Protein AF-A0ABD0Z2U2-F1 (afdb_monomer_lite)

Structure (mmCIF, N/CA/C/O backbone):
data_AF-A0ABD0Z2U2-F1
#
_entry.id   AF-A0ABD0Z2U2-F1
#
loop_
_atom_site.group_PDB
_atom_site.id
_atom_site.type_symbol
_atom_site.label_atom_id
_atom_site.label_alt_id
_atom_site.label_comp_id
_atom_site.label_asym_id
_atom_site.label_entity_id
_atom_site.label_seq_id
_atom_site.pdbx_PDB_ins_code
_atom_site.Cartn_x
_atom_site.Cartn_y
_atom_site.Cartn_z
_atom_site.occupancy
_atom_site.B_iso_or_equiv
_atom_site.auth_seq_id
_atom_site.auth_comp_id
_atom_site.auth_asym_id
_atom_site.auth_atom_id
_atom_site.pdbx_PDB_model_num
ATOM 1 N N . VAL A 1 1 ? 6.231 9.101 -7.935 1.00 89.31 1 VAL A N 1
ATOM 2 C CA . VAL A 1 1 ? 6.299 9.395 -6.476 1.00 89.31 1 VAL A CA 1
ATOM 3 C C . VAL A 1 1 ? 5.124 8.705 -5.811 1.00 89.31 1 VAL A C 1
ATOM 5 O O . VAL A 1 1 ? 4.050 8.721 -6.397 1.00 89.31 1 VAL A O 1
ATOM 8 N N . HIS A 1 2 ? 5.314 8.083 -4.650 1.00 91.44 2 HIS A N 1
ATOM 9 C CA . HIS A 1 2 ? 4.252 7.358 -3.946 1.00 91.44 2 HIS A CA 1
ATOM 10 C C . HIS A 1 2 ? 4.360 7.532 -2.426 1.00 91.44 2 HIS A C 1
ATOM 12 O O . HIS A 1 2 ? 5.270 8.203 -1.935 1.00 91.44 2 HIS A O 1
ATOM 18 N N . ASN A 1 3 ? 3.415 6.946 -1.687 1.00 92.00 3 ASN A N 1
ATOM 19 C CA . ASN A 1 3 ? 3.442 6.912 -0.229 1.00 92.00 3 ASN A CA 1
ATOM 20 C C . ASN A 1 3 ? 4.698 6.161 0.261 1.00 92.00 3 ASN A C 1
ATOM 22 O O . ASN A 1 3 ? 4.915 5.029 -0.171 1.00 92.00 3 ASN A O 1
ATOM 26 N N . PRO A 1 4 ? 5.505 6.726 1.178 1.00 92.62 4 PRO A N 1
ATOM 27 C CA . PRO A 1 4 ? 6.735 6.089 1.662 1.00 92.62 4 PRO A CA 1
ATOM 28 C C . PRO A 1 4 ? 6.513 4.773 2.426 1.00 92.62 4 PRO A C 1
ATOM 30 O O . PRO A 1 4 ? 7.463 4.027 2.637 1.00 92.62 4 PRO A O 1
ATOM 33 N N . SER A 1 5 ? 5.282 4.485 2.860 1.00 92.56 5 SER A N 1
ATOM 34 C CA . SER A 1 5 ? 4.929 3.223 3.531 1.00 92.56 5 SE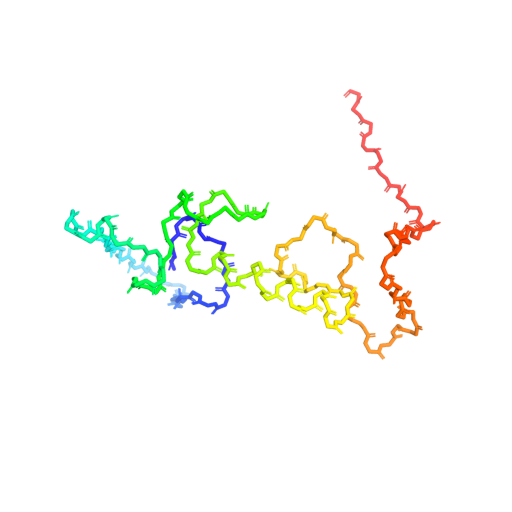R A CA 1
ATOM 35 C C . SER A 1 5 ? 4.592 2.087 2.559 1.00 92.56 5 SER A C 1
ATOM 37 O O . SER A 1 5 ? 4.330 0.967 2.998 1.00 92.56 5 SER A O 1
ATOM 39 N N . GLU A 1 6 ? 4.553 2.373 1.259 1.00 92.44 6 GLU A N 1
ATOM 40 C CA . GLU A 1 6 ? 4.197 1.431 0.198 1.00 92.44 6 GLU A CA 1
ATOM 41 C C . GLU A 1 6 ? 5.432 1.104 -0.635 1.00 92.44 6 GLU A C 1
ATOM 43 O O . GLU A 1 6 ? 6.308 1.947 -0.833 1.00 92.44 6 GLU A O 1
ATOM 48 N N . VAL A 1 7 ? 5.508 -0.126 -1.138 1.00 87.12 7 VAL A N 1
ATOM 49 C CA . VAL A 1 7 ? 6.568 -0.509 -2.075 1.00 87.12 7 VAL A CA 1
ATOM 50 C C . VAL A 1 7 ? 6.283 0.078 -3.461 1.00 87.12 7 VAL A C 1
ATOM 52 O O . VAL A 1 7 ? 5.135 0.016 -3.907 1.00 87.12 7 VAL A O 1
ATOM 55 N N . PRO A 1 8 ? 7.286 0.627 -4.172 1.00 88.06 8 PRO A N 1
ATOM 56 C CA . PRO A 1 8 ? 7.097 1.064 -5.549 1.00 88.06 8 PRO A CA 1
ATOM 57 C C . PRO A 1 8 ? 6.570 -0.092 -6.408 1.00 88.06 8 PRO A C 1
ATOM 59 O O . PRO A 1 8 ? 6.974 -1.241 -6.240 1.00 88.06 8 PRO A O 1
ATOM 62 N N . GLY A 1 9 ? 5.672 0.212 -7.337 1.00 82.69 9 GLY A N 1
ATOM 63 C CA . GLY A 1 9 ? 5.032 -0.796 -8.175 1.00 82.69 9 GLY A CA 1
ATOM 64 C C . GLY A 1 9 ? 4.115 -0.158 -9.204 1.00 82.69 9 GLY A C 1
ATOM 65 O O . GLY A 1 9 ? 3.852 1.043 -9.133 1.00 82.69 9 GLY A O 1
ATOM 66 N N . ASP A 1 10 ? 3.611 -0.973 -10.125 1.00 82.19 10 ASP A N 1
ATOM 67 C CA . ASP A 1 10 ? 2.885 -0.520 -11.324 1.00 82.19 10 ASP A CA 1
ATOM 68 C C . ASP A 1 10 ? 1.578 0.227 -11.017 1.00 82.19 10 ASP A C 1
ATOM 70 O O . ASP A 1 10 ? 1.058 0.960 -11.851 1.00 82.19 10 ASP A O 1
ATOM 74 N N . SER A 1 11 ? 1.053 0.085 -9.798 1.00 81.44 11 SER A N 1
ATOM 75 C CA . SER A 1 11 ? -0.120 0.825 -9.325 1.00 81.44 11 SER A CA 1
ATOM 76 C C . SER A 1 11 ? 0.163 2.300 -9.017 1.00 81.44 11 SER A C 1
ATOM 78 O O . SER A 1 11 ? -0.771 3.056 -8.755 1.00 81.44 11 SER A O 1
ATOM 80 N N . HIS A 1 12 ? 1.431 2.716 -8.974 1.00 89.25 12 HIS A N 1
ATOM 81 C CA . HIS A 1 12 ? 1.819 4.081 -8.636 1.00 89.25 12 HIS A CA 1
ATOM 82 C C . HIS A 1 12 ? 1.983 4.957 -9.875 1.00 89.25 12 HIS A C 1
ATOM 84 O O . HIS A 1 12 ? 2.482 4.527 -10.909 1.00 89.25 12 HIS A O 1
ATOM 90 N N . SER A 1 13 ? 1.634 6.237 -9.741 1.00 88.31 13 SER A N 1
ATOM 91 C CA . SER A 1 13 ? 1.844 7.218 -10.803 1.00 88.31 13 SER A CA 1
ATOM 92 C C . SER A 1 13 ? 3.334 7.400 -11.108 1.00 88.31 13 SER A C 1
ATOM 94 O O . SER A 1 13 ? 4.138 7.693 -10.207 1.00 88.31 13 SER A O 1
ATOM 96 N N . VAL A 1 14 ? 3.669 7.302 -12.392 1.00 91.31 14 VAL A N 1
ATOM 97 C CA . VAL A 1 14 ? 5.007 7.531 -12.942 1.00 91.31 14 VAL A CA 1
ATOM 98 C C . VAL A 1 14 ? 5.020 8.860 -13.697 1.00 91.31 14 VAL A C 1
ATOM 100 O O . VAL A 1 14 ? 4.018 9.267 -14.280 1.00 91.31 14 VAL A O 1
ATOM 103 N N . SER A 1 15 ? 6.156 9.551 -13.668 1.00 91.31 15 SER A N 1
ATOM 104 C CA . SER A 1 15 ? 6.398 10.748 -14.472 1.00 91.31 15 SER A CA 1
ATOM 105 C C . SER A 1 15 ? 7.626 10.501 -15.333 1.00 91.31 15 SER A C 1
ATOM 107 O O . SER A 1 15 ? 8.666 10.102 -14.812 1.00 91.31 15 SER A O 1
ATOM 109 N N . TYR A 1 16 ? 7.485 10.714 -16.636 1.00 93.12 16 TYR A N 1
ATOM 110 C CA . TYR A 1 16 ? 8.585 10.631 -17.586 1.00 93.12 16 TYR A CA 1
ATOM 111 C C . TYR A 1 16 ? 9.291 11.980 -17.649 1.00 93.12 16 TYR A C 1
ATOM 113 O O . TYR A 1 16 ? 8.643 13.022 -17.553 1.00 93.12 16 TYR A O 1
ATOM 121 N N . LEU A 1 17 ? 10.613 11.943 -17.763 1.00 94.25 17 LEU A N 1
ATOM 122 C CA . LEU A 1 17 ? 11.462 13.125 -17.810 1.00 94.25 17 LEU A CA 1
ATOM 123 C C . LEU A 1 17 ? 12.184 13.161 -19.152 1.00 94.25 17 LEU A C 1
ATOM 125 O O . LEU A 1 17 ? 12.573 12.110 -19.669 1.00 94.25 17 LEU A O 1
ATOM 129 N N . ASP A 1 18 ? 12.380 14.363 -19.682 1.00 96.56 18 ASP A N 1
ATOM 130 C CA . ASP A 1 18 ? 13.125 14.543 -20.922 1.00 96.56 18 ASP A CA 1
ATOM 131 C C . ASP A 1 18 ? 14.618 14.318 -20.678 1.00 96.56 18 ASP A C 1
ATOM 133 O O . ASP A 1 18 ? 15.179 14.777 -19.676 1.00 96.56 18 ASP A O 1
ATOM 137 N N . LEU A 1 19 ? 15.265 13.641 -21.624 1.00 96.75 19 LEU A N 1
ATOM 138 C CA . LEU A 1 19 ? 16.716 13.490 -21.646 1.00 96.75 19 LEU A CA 1
ATOM 139 C C . LEU A 1 19 ? 17.380 14.800 -22.095 1.00 96.75 19 LEU A C 1
ATOM 141 O O . LEU A 1 19 ? 16.767 15.613 -22.787 1.00 96.75 19 LEU A O 1
ATOM 145 N N . ASP A 1 20 ? 18.629 15.008 -21.674 1.00 96.69 20 ASP A N 1
ATOM 146 C CA . ASP A 1 20 ? 19.460 16.178 -22.010 1.00 96.69 20 ASP A CA 1
ATOM 147 C C . ASP A 1 20 ? 18.824 17.542 -21.678 1.00 96.69 20 ASP A C 1
ATOM 149 O O . ASP A 1 20 ? 19.162 18.579 -22.254 1.00 96.69 20 ASP A O 1
ATOM 153 N N . ARG A 1 21 ? 17.894 17.555 -20.716 1.00 95.56 21 ARG A N 1
ATOM 154 C CA . ARG A 1 21 ? 17.216 18.755 -20.218 1.00 95.56 21 ARG A CA 1
ATOM 155 C C . ARG A 1 21 ? 17.200 18.786 -18.695 1.00 95.56 21 ARG A C 1
ATOM 157 O O . ARG A 1 21 ? 17.224 17.756 -18.022 1.00 95.56 21 ARG A O 1
ATOM 164 N N . ILE A 1 22 ? 17.119 19.993 -18.140 1.00 96.12 22 ILE A N 1
ATOM 165 C CA . ILE A 1 22 ? 16.876 20.179 -16.708 1.00 96.12 22 ILE A CA 1
ATOM 166 C C . ILE A 1 22 ? 15.379 20.011 -16.454 1.00 96.12 22 ILE A C 1
ATOM 168 O O . ILE A 1 22 ? 14.560 20.751 -16.996 1.00 96.12 22 ILE A O 1
ATOM 172 N N . ASN A 1 23 ? 15.034 19.047 -15.604 1.00 96.00 23 ASN A N 1
ATOM 173 C CA . ASN A 1 23 ? 13.659 18.739 -15.235 1.00 96.00 23 ASN A CA 1
ATOM 174 C C . ASN A 1 23 ? 13.379 19.222 -13.804 1.00 96.00 23 ASN A C 1
ATOM 176 O O . ASN A 1 23 ? 14.080 18.836 -12.869 1.00 96.00 23 ASN A O 1
ATOM 180 N N . PHE A 1 24 ? 12.332 20.029 -13.614 1.00 95.31 24 PHE A N 1
ATOM 181 C CA . PHE A 1 24 ? 11.901 20.492 -12.291 1.00 95.31 24 PHE A CA 1
ATOM 182 C C . PHE A 1 24 ? 10.657 19.724 -11.837 1.00 95.31 24 PHE A C 1
ATOM 184 O O . PHE A 1 24 ? 9.603 19.814 -12.463 1.00 95.31 24 PHE A O 1
ATOM 191 N N . VAL A 1 25 ? 10.757 18.996 -10.721 1.00 93.69 25 VAL A N 1
ATOM 192 C CA . VAL A 1 25 ? 9.641 18.223 -10.151 1.00 93.69 25 VAL A CA 1
ATOM 193 C C . VAL A 1 25 ? 9.257 18.803 -8.793 1.00 93.69 25 VAL A C 1
ATOM 195 O O . VAL A 1 25 ? 10.026 18.731 -7.838 1.00 93.69 25 VAL A O 1
ATOM 198 N N . GLN A 1 26 ? 8.047 19.359 -8.687 1.00 94.94 26 GLN A N 1
ATOM 199 C CA . GLN A 1 26 ? 7.489 19.816 -7.413 1.00 94.94 26 GLN A CA 1
ATOM 200 C C . GLN A 1 26 ? 6.551 18.755 -6.831 1.00 94.94 26 GLN A C 1
ATOM 202 O O . GLN A 1 26 ? 5.544 18.397 -7.439 1.00 94.94 26 GLN A O 1
ATOM 207 N N . VAL A 1 27 ? 6.843 18.296 -5.615 1.00 92.25 27 VAL A N 1
ATOM 208 C CA . VAL A 1 27 ? 6.003 17.335 -4.888 1.00 92.25 27 VAL A CA 1
ATOM 209 C C . VAL A 1 27 ? 5.177 18.071 -3.834 1.00 92.25 27 VAL A C 1
ATOM 211 O O . VAL A 1 27 ? 5.726 18.790 -3.004 1.00 92.25 27 VAL A O 1
ATOM 214 N N . ARG A 1 28 ? 3.852 17.879 -3.844 1.00 94.75 28 ARG A N 1
ATOM 215 C CA . ARG A 1 28 ? 2.933 18.403 -2.819 1.00 94.75 28 ARG A CA 1
ATOM 216 C C . ARG A 1 28 ? 2.159 17.249 -2.170 1.00 94.75 28 ARG A C 1
ATOM 218 O O . ARG A 1 28 ? 1.176 16.793 -2.757 1.00 94.75 28 ARG A O 1
ATOM 225 N N . PRO A 1 29 ? 2.580 16.746 -0.996 1.00 93.00 29 PRO A N 1
ATOM 226 C CA . PRO A 1 29 ? 1.874 15.657 -0.333 1.00 93.00 29 PRO A CA 1
ATOM 227 C C . PRO A 1 29 ? 0.514 16.128 0.199 1.00 93.00 29 PRO A C 1
ATOM 229 O O . PRO A 1 29 ? 0.385 17.236 0.717 1.00 93.00 29 PRO A O 1
ATOM 232 N N . LYS A 1 30 ? -0.498 15.264 0.097 1.00 92.50 30 LYS A N 1
ATOM 233 C CA . LYS A 1 30 ? -1.811 15.445 0.730 1.00 92.50 30 LYS A CA 1
ATOM 234 C C . LYS A 1 30 ? -2.035 14.304 1.711 1.00 92.50 30 LYS A C 1
ATOM 236 O O . LYS A 1 30 ? -1.905 13.143 1.334 1.00 92.50 30 LYS A O 1
ATOM 241 N N . VAL A 1 31 ? -2.364 14.640 2.953 1.00 90.56 31 VAL A N 1
ATOM 242 C CA . VAL A 1 31 ? -2.630 13.666 4.015 1.00 90.56 31 VAL A CA 1
ATOM 243 C C . VAL A 1 31 ? -4.078 13.810 4.448 1.00 90.56 31 VAL A C 1
ATOM 245 O O . VAL A 1 31 ? -4.537 14.914 4.729 1.00 90.56 31 VAL A O 1
ATOM 248 N N . TYR A 1 32 ? -4.780 12.684 4.505 1.00 86.69 32 TYR A N 1
ATOM 249 C CA . TYR A 1 32 ? -6.151 12.607 4.988 1.00 86.69 32 TYR A CA 1
ATOM 250 C C . TYR A 1 32 ? -6.145 11.933 6.355 1.00 86.69 32 TYR A C 1
ATOM 252 O O . TYR A 1 32 ? -5.592 10.845 6.518 1.00 86.69 32 TYR A O 1
ATOM 260 N N . THR A 1 33 ? -6.750 12.585 7.340 1.00 87.31 33 THR A N 1
ATOM 261 C CA . THR A 1 33 ? -6.950 12.036 8.681 1.00 87.31 33 THR A CA 1
ATOM 262 C C . THR A 1 33 ? -8.437 11.834 8.926 1.00 87.31 33 THR A C 1
ATOM 264 O O . THR A 1 33 ? -9.282 12.473 8.299 1.00 87.31 33 THR A O 1
ATOM 267 N N . VAL A 1 34 ? -8.770 10.900 9.814 1.00 86.69 34 VAL A N 1
ATOM 268 C CA . VAL A 1 34 ? -10.170 10.618 10.133 1.00 86.69 34 VAL A CA 1
ATOM 269 C C . VAL A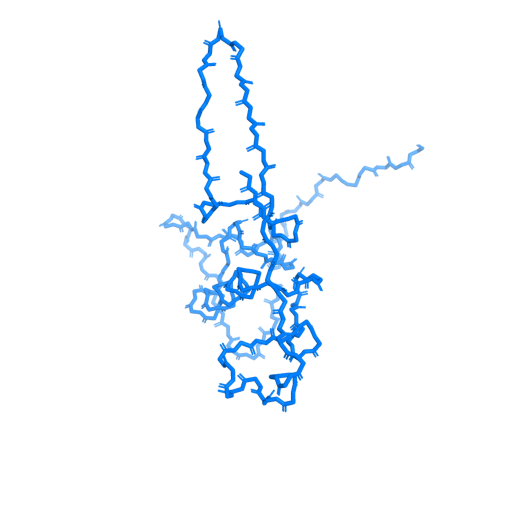 1 34 ? -10.676 11.594 11.187 1.00 86.69 34 VAL A C 1
ATOM 271 O O . VAL A 1 34 ? -10.017 11.807 12.205 1.00 86.69 34 VAL A O 1
ATOM 274 N N . ASP A 1 35 ? -11.862 12.153 10.940 1.00 89.06 35 ASP A N 1
ATOM 275 C CA . ASP A 1 35 ? -12.594 12.993 11.890 1.00 89.06 35 ASP A CA 1
ATOM 276 C C . ASP A 1 35 ? -12.799 12.241 13.217 1.00 89.06 35 ASP A C 1
ATOM 278 O O . ASP A 1 35 ? -13.157 11.060 13.235 1.00 89.06 35 ASP A O 1
ATOM 282 N N . GLU A 1 36 ? -12.589 12.927 14.341 1.00 88.81 36 GLU A N 1
ATOM 283 C CA . GLU A 1 36 ? -12.710 12.356 15.689 1.00 88.81 36 GLU A CA 1
ATOM 284 C C . GLU A 1 36 ? -14.045 11.629 15.915 1.00 88.81 36 GLU A C 1
ATOM 286 O O . GLU A 1 36 ? -14.092 10.585 16.573 1.00 88.81 36 GLU A O 1
ATOM 291 N N . ARG A 1 37 ? -15.137 12.121 15.320 1.00 88.00 37 ARG A N 1
ATOM 292 C CA . ARG A 1 37 ? -16.478 11.530 15.455 1.00 88.00 37 ARG A CA 1
ATOM 293 C C . ARG A 1 37 ? -16.579 10.151 14.802 1.00 88.00 37 ARG A C 1
ATOM 295 O O . ARG A 1 37 ? -17.340 9.306 15.271 1.00 88.00 37 ARG A O 1
ATOM 302 N N . LEU A 1 38 ? -15.782 9.901 13.763 1.00 86.69 38 LEU A N 1
ATOM 303 C CA . LEU A 1 38 ? -15.752 8.641 13.014 1.00 86.69 38 LEU A CA 1
ATOM 304 C C . LEU A 1 38 ? -14.783 7.613 13.620 1.00 86.69 38 LEU A C 1
ATOM 306 O O . LEU A 1 38 ? -14.797 6.437 13.238 1.00 86.69 38 LEU A O 1
ATOM 310 N N . LYS A 1 39 ? -13.965 7.999 14.609 1.00 86.19 39 LYS A N 1
ATOM 311 C CA . LYS A 1 39 ? -13.048 7.064 15.282 1.00 86.19 39 LYS A CA 1
ATOM 312 C C . LYS A 1 39 ? -13.760 5.943 16.029 1.00 86.19 39 LYS A C 1
ATOM 314 O O . LYS A 1 39 ? -13.221 4.845 16.112 1.00 86.19 39 LYS A O 1
ATOM 319 N N . LYS A 1 40 ? -14.976 6.200 16.519 1.00 88.88 40 LYS A N 1
ATOM 320 C CA . LYS A 1 40 ? -15.793 5.229 17.266 1.00 88.88 40 LYS A CA 1
ATOM 321 C C . LYS A 1 40 ? -16.486 4.195 16.377 1.00 88.88 40 LYS A C 1
ATOM 323 O O . LYS A 1 40 ? -16.956 3.184 16.888 1.00 88.88 40 LYS A O 1
ATOM 328 N N . TRP A 1 41 ? -16.582 4.462 15.075 1.00 92.44 41 TRP A N 1
ATOM 329 C CA . TRP A 1 41 ? -17.265 3.576 14.138 1.00 92.44 41 TRP A CA 1
ATOM 330 C C . TRP A 1 41 ? -16.471 2.286 13.974 1.00 92.44 41 TRP A C 1
ATOM 332 O O . TRP A 1 41 ? -15.236 2.302 13.950 1.00 92.44 41 TRP A O 1
ATOM 342 N N . LYS A 1 42 ? -17.169 1.160 13.851 1.00 93.25 42 LYS A N 1
ATOM 343 C CA . LYS A 1 42 ? -16.523 -0.130 13.613 1.00 93.25 42 LYS A CA 1
ATOM 344 C C . LYS A 1 42 ? -15.978 -0.178 12.178 1.00 93.25 42 LYS A C 1
ATOM 346 O O . LYS A 1 42 ? -16.557 0.446 11.286 1.00 93.25 42 LYS A O 1
ATOM 351 N N . PRO A 1 43 ? -14.931 -0.978 11.900 1.00 92.31 43 PRO A N 1
ATOM 352 C CA . PRO A 1 43 ? -14.367 -1.103 10.551 1.00 92.31 43 PRO A CA 1
ATOM 353 C C . PRO A 1 43 ? -15.413 -1.425 9.477 1.00 92.31 43 PRO A C 1
ATOM 355 O O . PRO A 1 43 ? -15.387 -0.861 8.389 1.00 92.31 43 PRO A O 1
ATOM 358 N N . LYS A 1 44 ? -16.381 -2.293 9.810 1.00 92.44 44 LYS A N 1
ATOM 359 C CA . LYS A 1 44 ? -17.469 -2.693 8.907 1.00 92.44 44 LYS A CA 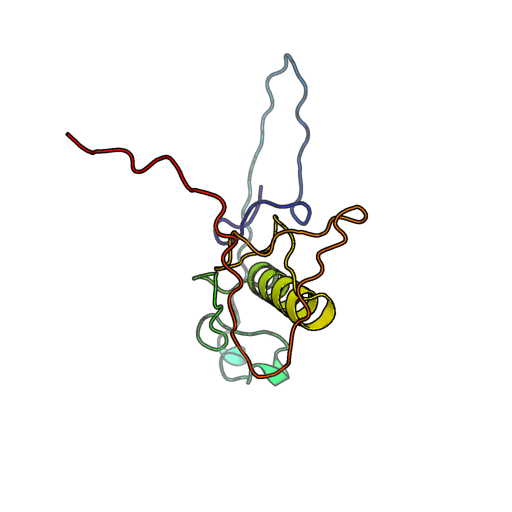1
ATOM 360 C C . LYS A 1 44 ? -18.359 -1.517 8.485 1.00 92.44 44 LYS A C 1
ATOM 362 O O . LYS A 1 44 ? -18.850 -1.517 7.367 1.00 92.44 44 LYS A O 1
ATOM 367 N N . GLU A 1 45 ? -18.556 -0.534 9.362 1.00 92.38 45 GLU A N 1
ATOM 368 C CA . GLU A 1 45 ? -19.374 0.656 9.090 1.00 92.38 45 GLU A CA 1
ATOM 369 C C . GLU A 1 45 ? -18.601 1.688 8.261 1.00 92.38 45 GLU A C 1
ATOM 371 O O . GLU A 1 45 ? -19.187 2.380 7.437 1.00 92.38 45 GLU A O 1
ATOM 376 N N . ARG A 1 46 ? -17.275 1.775 8.447 1.00 90.06 46 ARG A N 1
ATOM 377 C CA . ARG A 1 46 ? -16.408 2.676 7.670 1.00 90.06 46 ARG A CA 1
ATOM 378 C C . ARG A 1 46 ? -15.997 2.128 6.305 1.00 90.06 46 ARG A C 1
ATOM 380 O O . ARG A 1 46 ? -15.582 2.901 5.450 1.00 90.06 46 ARG A O 1
ATOM 387 N N . GLY A 1 47 ? -16.023 0.809 6.126 1.00 87.50 47 GLY A N 1
ATOM 388 C CA . GLY A 1 47 ? -15.487 0.149 4.932 1.00 87.50 47 GLY A CA 1
ATOM 389 C C . GLY A 1 47 ? -13.955 0.166 4.838 1.00 87.50 47 GLY A C 1
ATOM 390 O O . GLY A 1 47 ? -13.407 -0.190 3.800 1.00 87.50 47 GLY A O 1
ATOM 391 N N . CYS A 1 48 ? -13.247 0.566 5.900 1.00 87.81 48 CYS A N 1
ATOM 392 C CA . CYS A 1 48 ? -11.786 0.591 5.957 1.00 87.81 48 CYS A CA 1
ATOM 393 C C . CYS A 1 48 ? -11.266 0.329 7.380 1.00 87.81 48 CYS A C 1
ATOM 395 O O . CYS A 1 48 ? -11.998 0.464 8.368 1.00 87.81 48 CYS A O 1
ATOM 397 N N . TYR A 1 49 ? -9.987 -0.038 7.480 1.00 91.06 49 TYR A N 1
ATOM 398 C CA . TYR A 1 49 ? -9.321 -0.369 8.739 1.00 91.06 49 TYR A CA 1
ATOM 399 C C . TYR A 1 49 ? -8.332 0.716 9.167 1.00 91.06 49 TYR A C 1
ATOM 401 O O . TYR A 1 49 ? -7.668 1.346 8.344 1.00 91.06 49 TYR A O 1
ATOM 409 N N . TYR A 1 50 ? -8.181 0.883 10.476 1.00 90.94 50 TYR A N 1
ATOM 410 C CA . TYR A 1 50 ? -7.032 1.544 11.075 1.00 90.94 50 TYR A CA 1
ATOM 411 C C . TYR A 1 50 ? -5.845 0.597 11.206 1.00 90.94 50 TYR A C 1
ATOM 413 O O . TYR A 1 50 ? -5.994 -0.619 11.321 1.00 90.94 50 TYR A O 1
ATOM 421 N N . GLN A 1 51 ? -4.663 1.198 11.349 1.00 90.94 51 GLN A N 1
ATOM 422 C CA . GLN A 1 51 ? -3.397 0.513 11.610 1.00 90.94 51 GLN A CA 1
ATOM 423 C C . GLN A 1 51 ? -3.477 -0.570 12.698 1.00 90.94 51 GLN A C 1
ATOM 425 O O . GLN A 1 51 ? -2.836 -1.609 12.591 1.00 90.94 51 GLN A O 1
ATOM 430 N N . ARG A 1 52 ? -4.232 -0.320 13.775 1.00 91.06 52 ARG A N 1
ATOM 431 C CA . ARG A 1 52 ? -4.359 -1.247 14.913 1.00 91.06 52 ARG A CA 1
ATOM 432 C C . ARG A 1 52 ? -5.465 -2.288 14.733 1.00 91.06 52 ARG A C 1
ATOM 434 O O . ARG A 1 52 ? -5.494 -3.261 15.474 1.00 91.06 52 ARG A O 1
ATOM 441 N N . GLU A 1 53 ? -6.376 -2.079 13.788 1.00 92.88 53 GLU A N 1
ATOM 442 C CA . GLU A 1 53 ? -7.524 -2.962 13.548 1.00 92.88 53 GLU A CA 1
ATOM 443 C C . GLU A 1 53 ? -7.188 -4.088 12.567 1.00 92.88 53 GLU A C 1
ATOM 445 O O . GLU A 1 53 ? -7.799 -5.155 12.617 1.00 92.88 53 GLU A O 1
ATOM 450 N N . ARG A 1 54 ? -6.206 -3.866 11.684 1.00 91.88 54 ARG A N 1
ATOM 451 C CA . ARG A 1 54 ? -5.726 -4.861 10.726 1.00 91.88 54 ARG A CA 1
ATOM 452 C C . ARG A 1 54 ? -4.205 -4.918 10.747 1.00 91.88 54 ARG A C 1
ATOM 454 O O . ARG A 1 54 ? -3.531 -4.030 10.235 1.00 91.88 54 ARG A O 1
ATOM 461 N N . ARG A 1 55 ? -3.671 -6.002 11.309 1.00 92.81 55 ARG A N 1
ATOM 462 C CA . ARG A 1 55 ? -2.247 -6.322 11.218 1.00 92.81 55 ARG A CA 1
ATOM 463 C C . ARG A 1 55 ? -1.983 -7.074 9.916 1.00 92.81 55 ARG A C 1
ATOM 465 O O . ARG A 1 55 ? -2.690 -8.029 9.607 1.00 92.81 55 ARG A O 1
ATOM 472 N N . LEU A 1 56 ? -0.986 -6.605 9.181 1.00 92.75 56 LEU A N 1
ATOM 473 C CA . LEU A 1 56 ? -0.476 -7.220 7.963 1.00 92.75 56 LEU A CA 1
ATOM 474 C C . LEU A 1 56 ? 0.686 -8.166 8.316 1.00 92.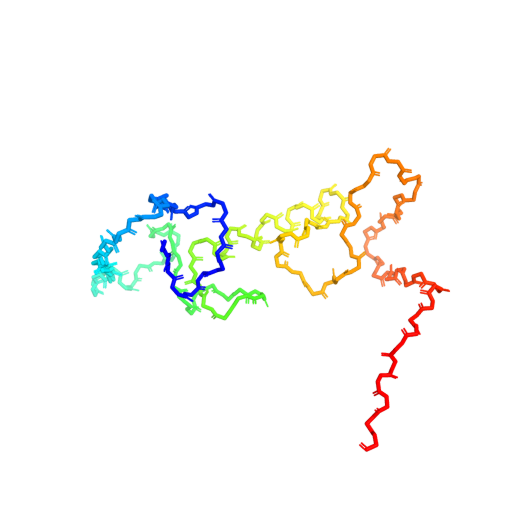75 56 LEU A C 1
ATOM 476 O O . LEU A 1 56 ? 1.347 -7.974 9.344 1.00 92.75 56 LEU A O 1
ATOM 480 N N . SER A 1 57 ? 0.888 -9.212 7.517 1.00 90.31 57 SER A N 1
ATOM 481 C CA . SER A 1 57 ? 1.894 -10.254 7.782 1.00 90.31 57 SER A CA 1
ATOM 482 C C . SER A 1 57 ? 3.296 -9.845 7.333 1.00 90.31 57 SER A C 1
ATOM 484 O O . SER A 1 57 ? 4.275 -10.109 8.025 1.00 90.31 57 SER A O 1
ATOM 486 N N . HIS A 1 58 ? 3.393 -9.178 6.190 1.00 89.19 58 HIS A N 1
ATOM 487 C CA . HIS A 1 58 ? 4.636 -8.791 5.534 1.00 89.19 58 HIS A CA 1
ATOM 488 C C . HIS A 1 58 ? 4.920 -7.290 5.655 1.00 89.19 58 HIS A C 1
ATOM 490 O O . HIS A 1 58 ? 6.083 -6.881 5.667 1.00 89.19 58 HIS A O 1
ATOM 496 N N . PHE A 1 59 ? 3.884 -6.458 5.787 1.00 92.06 59 PHE A N 1
ATOM 497 C CA . PHE A 1 59 ? 4.044 -5.013 5.952 1.00 92.06 59 PHE A CA 1
ATOM 498 C C . PHE A 1 59 ? 3.833 -4.557 7.398 1.00 92.06 59 PHE A C 1
ATOM 500 O O . PHE A 1 59 ? 2.915 -4.982 8.092 1.00 92.06 59 PHE A O 1
ATOM 507 N N . LYS A 1 60 ? 4.667 -3.618 7.862 1.00 92.25 60 LYS A N 1
ATOM 508 C CA . LYS A 1 60 ? 4.530 -3.033 9.209 1.00 92.25 60 LYS A CA 1
ATOM 509 C C . LYS A 1 60 ? 3.417 -1.991 9.284 1.00 92.25 60 LYS A C 1
ATOM 511 O O . LYS A 1 60 ? 2.774 -1.861 10.321 1.00 92.25 60 LYS A O 1
ATOM 516 N N . ILE A 1 61 ? 3.208 -1.238 8.205 1.00 94.50 61 ILE A N 1
ATOM 517 C CA . ILE A 1 61 ? 2.231 -0.150 8.124 1.00 94.50 61 ILE A CA 1
ATOM 518 C C . ILE A 1 61 ? 1.093 -0.590 7.206 1.00 94.50 61 ILE A C 1
ATOM 520 O O . ILE A 1 61 ? 1.313 -0.990 6.063 1.00 94.50 61 ILE A O 1
ATOM 524 N N . TYR A 1 62 ? -0.124 -0.515 7.729 1.00 92.75 62 TYR A N 1
ATOM 525 C CA . TYR A 1 62 ? -1.354 -0.678 6.988 1.00 92.75 62 TYR A CA 1
ATOM 526 C C . TYR A 1 62 ? -1.538 0.502 6.041 1.00 92.75 62 TYR A C 1
ATOM 528 O O . TYR A 1 62 ? -1.686 1.657 6.446 1.00 92.75 62 TYR A O 1
ATOM 536 N N . THR A 1 63 ? -1.602 0.161 4.767 1.00 92.44 63 THR A N 1
ATOM 537 C CA . THR A 1 63 ? -2.242 0.957 3.732 1.00 92.44 63 THR A CA 1
ATOM 538 C C . THR A 1 63 ? -3.182 0.032 2.975 1.00 92.44 63 THR A C 1
ATOM 540 O O . THR A 1 63 ? -3.057 -1.196 3.062 1.00 92.44 63 THR A O 1
ATOM 543 N N . GLN A 1 64 ? -4.125 0.600 2.225 1.00 90.94 64 GLN A N 1
ATOM 544 C CA . GLN A 1 64 ? -4.992 -0.209 1.374 1.00 90.94 64 GLN A CA 1
ATOM 545 C C . GLN A 1 64 ? -4.153 -1.050 0.402 1.00 90.94 64 GLN A C 1
ATOM 547 O O . GLN A 1 64 ? -4.335 -2.262 0.336 1.00 90.94 64 GLN A O 1
ATOM 552 N N . ARG A 1 65 ? -3.138 -0.446 -0.234 1.00 91.81 65 ARG A N 1
ATOM 553 C CA . ARG A 1 65 ? -2.284 -1.152 -1.191 1.00 91.81 65 ARG A CA 1
ATOM 554 C C . ARG A 1 65 ? -1.493 -2.294 -0.561 1.00 91.81 65 ARG A C 1
ATOM 556 O O . ARG A 1 65 ? -1.429 -3.372 -1.143 1.00 91.81 65 ARG A O 1
ATOM 563 N N . ASN A 1 66 ? -0.919 -2.083 0.623 1.00 92.94 66 ASN A N 1
ATOM 564 C CA . ASN A 1 66 ? -0.189 -3.133 1.332 1.00 92.94 66 ASN A CA 1
ATOM 565 C C . ASN A 1 66 ? -1.115 -4.309 1.685 1.00 92.94 66 ASN A C 1
ATOM 567 O O . ASN A 1 66 ? -0.725 -5.465 1.540 1.00 92.94 66 ASN A O 1
ATOM 571 N N . CYS A 1 67 ? -2.356 -4.026 2.097 1.00 92.31 67 CYS A N 1
ATOM 572 C CA . CYS A 1 67 ? -3.356 -5.061 2.363 1.00 92.31 67 CYS A CA 1
ATOM 573 C C . CYS A 1 67 ? -3.740 -5.832 1.092 1.00 92.31 67 CYS A C 1
ATOM 575 O O . CYS A 1 67 ? -3.829 -7.060 1.124 1.00 92.31 67 CYS A O 1
ATOM 577 N N . ASP A 1 68 ? -3.938 -5.125 -0.020 1.00 91.81 68 ASP A N 1
ATOM 578 C CA . ASP A 1 68 ? -4.300 -5.729 -1.302 1.00 91.81 68 ASP A CA 1
ATOM 579 C C . ASP A 1 68 ? -3.181 -6.636 -1.824 1.00 91.81 68 ASP A C 1
ATOM 581 O O . ASP A 1 68 ? -3.456 -7.757 -2.238 1.00 91.81 68 ASP A O 1
ATOM 585 N N . LEU A 1 69 ? -1.916 -6.221 -1.707 1.00 91.12 69 LEU A N 1
ATOM 586 C CA . LEU A 1 69 ? -0.764 -7.039 -2.103 1.00 91.12 69 LEU A CA 1
ATOM 587 C C . LEU A 1 69 ? -0.684 -8.365 -1.333 1.00 91.12 69 LEU A C 1
ATOM 589 O O . LEU A 1 69 ? -0.415 -9.406 -1.930 1.00 91.12 69 LEU A O 1
ATOM 593 N N . GLU A 1 70 ? -0.939 -8.360 -0.022 1.00 91.06 70 GLU A N 1
ATOM 594 C CA . GLU A 1 70 ? -0.992 -9.604 0.760 1.00 91.06 70 GLU A CA 1
ATOM 595 C C . GLU A 1 70 ? -2.210 -10.458 0.403 1.00 91.06 70 GLU A C 1
ATOM 597 O O . GLU A 1 70 ? -2.128 -11.688 0.380 1.00 91.06 70 GLU A O 1
ATOM 602 N N . CYS A 1 71 ? -3.342 -9.814 0.113 1.00 91.56 71 CYS A N 1
ATOM 603 C CA . CYS A 1 71 ? -4.559 -10.493 -0.310 1.00 91.56 71 CYS A CA 1
ATOM 604 C C . CYS A 1 71 ? -4.357 -11.200 -1.656 1.00 91.56 71 CYS A C 1
ATOM 606 O O . CYS A 1 71 ? -4.673 -12.384 -1.777 1.00 91.56 71 CYS A O 1
ATOM 608 N N . GLU A 1 72 ? -3.767 -10.513 -2.637 1.00 91.12 72 GLU A N 1
ATOM 609 C CA . GLU A 1 72 ? -3.400 -11.067 -3.940 1.00 91.12 72 GLU A CA 1
ATOM 610 C C . GLU A 1 72 ? -2.419 -12.237 -3.789 1.00 91.12 72 GLU A C 1
ATOM 612 O O . GLU A 1 72 ? -2.632 -13.298 -4.383 1.00 91.12 72 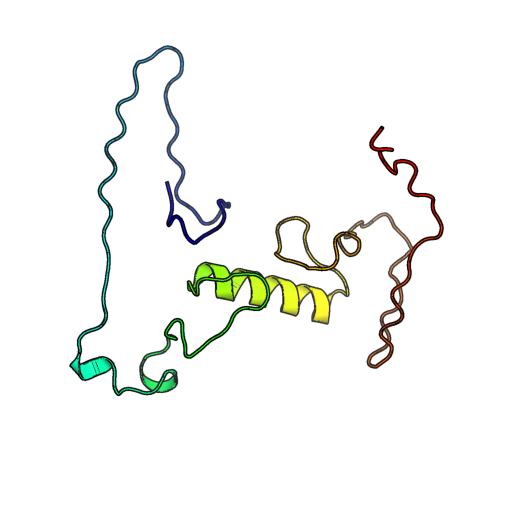GLU A O 1
ATOM 617 N N . ALA A 1 73 ? -1.381 -12.081 -2.961 1.00 89.44 73 ALA A N 1
ATOM 618 C CA . ALA A 1 73 ? -0.396 -13.129 -2.700 1.00 89.44 73 ALA A CA 1
ATOM 619 C C . ALA A 1 73 ? -1.052 -14.381 -2.099 1.00 89.44 73 ALA A C 1
ATOM 621 O O . ALA A 1 73 ? -0.860 -15.493 -2.591 1.00 89.44 73 ALA A O 1
ATOM 622 N N . ASN A 1 74 ? -1.886 -14.199 -1.071 1.00 89.44 74 ASN A N 1
ATOM 623 C CA . ASN A 1 74 ? -2.592 -15.287 -0.398 1.00 89.44 74 ASN A CA 1
ATOM 624 C C . ASN A 1 74 ? -3.604 -15.968 -1.334 1.00 89.44 74 ASN A C 1
ATOM 626 O O . ASN A 1 74 ? -3.650 -17.196 -1.421 1.00 89.44 74 ASN A O 1
ATOM 630 N N . ALA A 1 75 ? -4.374 -15.187 -2.094 1.00 90.31 75 ALA A N 1
ATOM 631 C CA . ALA A 1 75 ? -5.321 -15.718 -3.067 1.00 90.31 75 ALA A CA 1
ATOM 632 C C . ALA A 1 75 ? -4.613 -16.532 -4.163 1.00 90.31 75 ALA A C 1
ATOM 634 O O . ALA A 1 75 ? -5.065 -17.630 -4.497 1.00 90.31 75 ALA A O 1
ATOM 635 N N . THR A 1 76 ? -3.488 -16.028 -4.677 1.00 86.19 76 THR A N 1
ATOM 636 C CA . THR A 1 76 ? -2.674 -16.717 -5.690 1.00 86.19 76 THR A CA 1
ATOM 637 C C . THR A 1 76 ? -2.091 -18.007 -5.126 1.00 86.19 76 THR A C 1
ATOM 639 O O . THR A 1 76 ? -2.238 -19.060 -5.745 1.00 86.19 76 THR A O 1
ATOM 642 N N . LEU A 1 77 ? -1.537 -17.969 -3.912 1.00 84.12 77 LEU A N 1
ATOM 643 C CA . LEU A 1 77 ? -1.011 -19.156 -3.242 1.00 84.12 77 LEU A CA 1
ATOM 644 C C . LEU A 1 77 ? -2.098 -20.212 -3.023 1.00 84.12 77 LEU A C 1
ATOM 646 O O . LEU A 1 77 ? -1.888 -21.383 -3.326 1.00 84.12 77 LEU A O 1
ATOM 650 N N . LYS A 1 78 ? -3.280 -19.809 -2.546 1.00 85.00 78 LYS A N 1
ATOM 651 C CA . LYS A 1 78 ? -4.396 -20.727 -2.288 1.00 85.00 78 LYS A CA 1
ATOM 652 C C . LYS A 1 78 ? -4.940 -21.364 -3.568 1.00 85.00 78 LYS A C 1
ATOM 654 O O . LYS A 1 78 ? -5.361 -22.518 -3.538 1.00 85.00 78 LYS A O 1
ATOM 659 N N . LYS A 1 79 ? -4.983 -20.611 -4.669 1.00 86.38 79 LYS A N 1
ATOM 660 C CA . LYS A 1 79 ? -5.558 -21.074 -5.939 1.00 86.38 79 LYS A CA 1
ATOM 661 C C . LYS A 1 79 ? -4.556 -21.854 -6.792 1.00 86.38 79 LYS A C 1
ATOM 663 O O . LYS A 1 79 ? -4.944 -22.834 -7.419 1.00 86.38 79 LYS A O 1
ATOM 668 N N . CYS A 1 80 ? -3.302 -21.415 -6.823 1.00 84.56 80 CYS A N 1
ATOM 669 C CA . CYS A 1 80 ? -2.285 -21.900 -7.758 1.00 84.56 80 CYS A CA 1
ATOM 670 C C . CYS A 1 80 ? -1.138 -22.664 -7.077 1.00 84.56 80 CYS A C 1
ATOM 672 O O . CYS A 1 80 ? -0.388 -23.349 -7.762 1.00 84.56 80 CYS A O 1
ATOM 674 N N . GLY A 1 81 ? -0.979 -22.558 -5.753 1.00 77.50 81 GLY A N 1
ATOM 675 C CA . GLY A 1 81 ? 0.124 -23.189 -5.016 1.00 77.50 81 GLY A CA 1
ATOM 676 C C . GLY A 1 81 ? 1.461 -22.440 -5.096 1.00 77.50 81 GLY A C 1
ATOM 677 O O . GLY A 1 81 ? 2.477 -22.953 -4.636 1.00 77.50 81 GLY A O 1
ATOM 678 N N . CYS A 1 82 ? 1.475 -21.227 -5.651 1.00 79.44 82 CYS A N 1
ATOM 679 C CA . CYS A 1 82 ? 2.668 -20.400 -5.834 1.00 79.44 82 CYS A CA 1
ATOM 680 C C . CYS A 1 82 ? 2.340 -18.906 -5.680 1.00 79.44 82 CYS A C 1
ATOM 682 O O . CYS A 1 82 ? 1.172 -18.518 -5.677 1.00 79.44 82 CYS A O 1
ATOM 684 N N . VAL A 1 83 ? 3.367 -18.060 -5.587 1.00 79.50 83 VAL A N 1
ATOM 685 C CA . VAL A 1 83 ? 3.235 -16.594 -5.476 1.00 79.50 83 VAL A CA 1
ATOM 686 C C . VAL A 1 83 ? 4.054 -15.894 -6.557 1.00 79.50 83 VAL A C 1
ATOM 688 O O . VAL A 1 83 ? 5.092 -16.399 -6.984 1.00 79.50 83 VAL A O 1
ATOM 691 N N . SER A 1 84 ? 3.603 -14.723 -7.013 1.00 79.12 84 SER A N 1
ATOM 692 C CA . SER A 1 84 ? 4.373 -13.937 -7.983 1.00 79.12 84 SER A CA 1
ATOM 693 C C . SER A 1 84 ? 5.654 -13.394 -7.350 1.00 79.12 84 SER A C 1
ATOM 695 O O . SER A 1 84 ? 5.685 -13.063 -6.167 1.00 79.12 84 SER A O 1
ATOM 697 N N . LYS A 1 85 ? 6.703 -13.212 -8.160 1.00 77.75 85 LYS A N 1
ATOM 698 C CA . LYS A 1 85 ? 7.979 -12.606 -7.733 1.00 77.75 85 LYS A CA 1
ATOM 699 C C . LYS A 1 85 ? 7.837 -11.202 -7.141 1.00 77.75 85 LYS A C 1
ATOM 701 O O . LYS A 1 85 ? 8.688 -10.766 -6.376 1.00 77.75 85 LYS A O 1
ATOM 706 N N . HIS A 1 86 ? 6.777 -10.495 -7.520 1.00 78.88 86 HIS A N 1
ATOM 707 C CA . HIS A 1 86 ? 6.498 -9.137 -7.061 1.00 78.88 86 HIS A CA 1
ATOM 708 C C . HIS A 1 86 ? 5.636 -9.099 -5.796 1.00 78.88 86 HIS A C 1
ATOM 710 O O . HIS A 1 86 ? 5.469 -8.034 -5.204 1.00 78.88 86 HIS A O 1
ATOM 716 N N . HIS A 1 87 ? 5.070 -10.236 -5.385 1.00 84.94 87 HIS A N 1
ATOM 717 C CA . HIS A 1 87 ? 4.243 -10.309 -4.191 1.00 84.94 87 HIS A CA 1
ATOM 718 C C . HIS A 1 87 ? 5.097 -10.427 -2.925 1.00 84.94 87 HIS A C 1
ATOM 720 O O . HIS A 1 87 ? 6.155 -11.063 -2.944 1.00 84.94 87 HIS A O 1
ATOM 726 N N . PRO A 1 88 ? 4.635 -9.852 -1.803 1.00 81.88 88 PRO A N 1
ATOM 727 C CA . PRO A 1 88 ? 5.266 -10.078 -0.513 1.00 81.88 88 PRO A CA 1
ATOM 728 C C . PRO A 1 88 ? 5.092 -11.550 -0.107 1.00 81.88 88 PRO A C 1
ATOM 730 O O . PRO A 1 88 ? 3.984 -12.082 -0.124 1.00 81.88 88 PRO A O 1
ATOM 733 N N . SER A 1 89 ? 6.191 -12.225 0.227 1.00 77.06 89 SER A N 1
ATOM 734 C CA . SER A 1 89 ? 6.192 -13.635 0.625 1.00 77.06 89 SER A CA 1
ATOM 735 C C . SER A 1 89 ? 7.399 -13.937 1.507 1.00 77.06 89 SER A C 1
ATOM 737 O O . SER A 1 89 ? 8.499 -13.448 1.243 1.00 77.06 89 SER A O 1
ATOM 739 N N . GLU A 1 90 ? 7.214 -14.777 2.529 1.00 65.88 90 GLU A N 1
ATOM 740 C CA . GLU A 1 90 ? 8.339 -15.344 3.291 1.00 65.88 90 GLU A CA 1
ATOM 741 C C . GLU A 1 90 ? 9.072 -16.431 2.488 1.00 65.88 90 GLU A C 1
ATOM 743 O O . GLU A 1 90 ? 10.272 -16.650 2.653 1.00 65.88 90 GLU A O 1
ATOM 748 N N . TYR A 1 91 ? 8.371 -17.090 1.562 1.00 56.91 91 TYR A N 1
ATOM 749 C CA . TYR A 1 91 ? 8.902 -18.191 0.771 1.00 56.91 91 TYR A CA 1
ATOM 750 C C . TYR A 1 91 ? 9.502 -17.673 -0.538 1.00 56.91 91 TYR A C 1
ATOM 752 O O . TYR A 1 91 ? 8.830 -17.620 -1.570 1.00 56.91 91 TYR A O 1
ATOM 760 N N . ARG A 1 92 ? 10.804 -17.360 -0.516 1.00 51.06 92 ARG A N 1
ATOM 761 C CA . ARG A 1 92 ? 11.601 -17.021 -1.716 1.00 51.06 92 ARG A CA 1
ATOM 762 C C . ARG A 1 92 ? 11.706 -18.144 -2.759 1.00 51.06 92 ARG A C 1
ATOM 764 O O . ARG A 1 92 ? 12.304 -17.942 -3.807 1.00 51.06 92 ARG A O 1
ATOM 771 N N . HIS A 1 93 ? 11.179 -19.334 -2.483 1.00 51.09 93 HIS A N 1
ATOM 772 C CA . HIS A 1 93 ? 11.312 -20.502 -3.358 1.00 51.09 93 HIS A CA 1
ATOM 773 C C . HIS A 1 93 ? 10.003 -20.898 -4.061 1.00 51.09 93 HIS A C 1
ATOM 775 O O . HIS A 1 93 ? 10.032 -21.738 -4.954 1.00 51.09 93 HIS A O 1
ATOM 781 N N . LEU A 1 94 ? 8.867 -20.267 -3.732 1.00 51.84 94 LEU A N 1
ATOM 782 C CA . LEU A 1 94 ? 7.557 -20.551 -4.346 1.00 51.84 94 LEU A CA 1
ATOM 783 C C . LEU A 1 94 ? 7.242 -19.639 -5.551 1.00 51.84 94 LEU A C 1
ATOM 785 O O . LEU A 1 94 ? 6.077 -19.376 -5.842 1.00 51.84 94 LEU A O 1
ATOM 789 N N . PHE A 1 95 ? 8.272 -19.151 -6.252 1.00 54.59 95 PHE A N 1
ATOM 790 C CA . PHE A 1 95 ? 8.141 -18.205 -7.372 1.00 54.59 95 PHE A CA 1
ATOM 791 C C . PHE A 1 95 ? 7.839 -18.844 -8.736 1.00 54.59 95 PHE A C 1
ATOM 793 O O . PHE A 1 95 ? 7.798 -18.143 -9.748 1.00 54.59 95 PHE A O 1
ATOM 800 N N . TYR A 1 96 ? 7.661 -20.161 -8.813 1.00 52.41 96 TYR A N 1
ATOM 801 C CA . TYR A 1 96 ? 7.607 -20.847 -10.102 1.00 52.41 96 TYR A CA 1
ATOM 802 C C . TYR A 1 96 ? 6.188 -20.904 -10.675 1.00 52.41 96 TYR A C 1
ATOM 804 O O . TYR A 1 96 ? 5.475 -21.887 -10.502 1.00 52.41 96 TYR A O 1
ATOM 812 N N . PHE A 1 97 ? 5.818 -19.871 -11.434 1.00 46.97 97 PHE A N 1
ATOM 813 C CA . PHE A 1 97 ? 4.968 -20.058 -12.610 1.00 46.97 97 PHE A CA 1
ATOM 814 C C . PHE A 1 97 ? 5.896 -20.294 -13.805 1.00 46.97 97 PHE A C 1
ATOM 816 O O . PHE A 1 97 ? 6.605 -19.389 -14.239 1.00 46.97 97 PHE A O 1
ATOM 823 N N . ASN A 1 98 ? 5.923 -21.516 -14.323 1.00 42.69 98 ASN A N 1
ATOM 824 C CA . ASN A 1 98 ? 6.539 -21.814 -15.608 1.00 42.69 98 ASN A CA 1
ATOM 825 C C . ASN A 1 98 ? 5.625 -22.785 -16.358 1.00 42.69 98 ASN A C 1
ATOM 827 O O . ASN A 1 98 ? 5.483 -23.932 -15.943 1.00 42.69 98 ASN A O 1
ATOM 831 N N . GLU A 1 99 ? 5.067 -22.356 -17.491 1.00 42.22 99 GLU A N 1
ATOM 832 C CA . GLU A 1 99 ? 4.306 -23.211 -18.419 1.00 42.22 99 GLU A CA 1
ATOM 833 C C . GLU A 1 99 ? 5.149 -24.357 -19.035 1.00 42.22 99 GLU A C 1
ATOM 835 O O . GLU A 1 99 ? 4.618 -25.229 -19.713 1.00 42.22 99 GLU A O 1
ATOM 840 N N . ARG A 1 100 ? 6.465 -24.398 -18.784 1.00 45.72 100 ARG A N 1
ATOM 841 C CA . ARG A 1 100 ? 7.425 -25.435 -19.209 1.00 45.72 100 ARG A CA 1
ATOM 842 C C . ARG A 1 100 ? 8.027 -26.265 -18.068 1.00 45.72 100 ARG A C 1
ATOM 844 O O . ARG A 1 100 ? 8.886 -27.101 -18.337 1.00 45.72 100 ARG A O 1
ATOM 851 N N . SER A 1 101 ? 7.611 -26.079 -16.814 1.00 43.34 101 SER A N 1
ATOM 852 C CA . SER A 1 101 ? 8.035 -26.956 -15.712 1.00 43.34 101 SER A CA 1
ATOM 853 C C . SER A 1 101 ? 6.929 -27.963 -15.407 1.00 43.34 101 SER A C 1
ATOM 855 O O . SER A 1 101 ? 5.948 -27.625 -14.758 1.00 43.34 101 SER A O 1
ATOM 857 N N . LEU A 1 102 ? 7.113 -29.228 -15.792 1.00 39.72 102 LEU A N 1
ATOM 858 C CA . LEU A 1 102 ? 6.226 -30.354 -15.434 1.00 39.72 102 LEU A CA 1
ATOM 859 C C . LEU A 1 102 ? 6.181 -30.671 -13.921 1.00 39.72 102 LEU A C 1
ATOM 861 O O . LEU A 1 102 ? 5.493 -31.597 -13.501 1.00 39.72 102 LEU A O 1
ATOM 865 N N . PHE A 1 103 ? 6.891 -29.908 -13.089 1.00 40.31 103 PHE A N 1
ATOM 866 C CA . PHE A 1 103 ? 6.863 -30.017 -11.635 1.00 40.31 103 PHE A CA 1
ATOM 867 C C . PHE A 1 103 ? 5.965 -28.933 -11.040 1.00 40.31 103 PHE A C 1
ATOM 869 O O . PHE A 1 103 ? 6.427 -27.921 -10.521 1.00 40.31 103 PHE A O 1
ATOM 876 N N . VAL A 1 104 ? 4.657 -29.171 -11.098 1.00 44.62 104 VAL A N 1
ATOM 877 C CA . VAL A 1 104 ? 3.733 -28.587 -10.123 1.00 44.62 104 VAL A CA 1
ATOM 878 C C . VAL A 1 104 ? 3.846 -29.468 -8.877 1.00 44.62 104 VAL A C 1
ATOM 880 O O . VAL A 1 104 ? 3.378 -30.612 -8.924 1.00 44.62 104 VAL A O 1
ATOM 883 N N . PRO A 1 105 ? 4.489 -29.034 -7.775 1.00 45.38 105 PRO A N 1
ATOM 884 C CA . PRO A 1 105 ? 4.430 -29.803 -6.542 1.00 45.38 105 PRO A CA 1
ATOM 885 C C . PRO A 1 105 ? 2.954 -29.946 -6.162 1.00 45.38 105 PRO A C 1
ATOM 887 O O . PRO A 1 105 ? 2.244 -28.956 -5.988 1.00 45.38 105 PRO A O 1
ATOM 890 N N . LYS A 1 106 ? 2.463 -31.191 -6.106 1.00 37.59 106 LYS A N 1
ATOM 891 C CA . LYS A 1 106 ? 1.086 -31.487 -5.702 1.00 37.59 106 LYS A CA 1
ATOM 892 C C . LYS A 1 106 ? 0.885 -30.981 -4.277 1.00 37.59 106 LYS A C 1
ATOM 894 O O . LYS A 1 106 ? 1.272 -31.647 -3.320 1.00 37.59 106 LYS A O 1
ATOM 899 N N . TRP A 1 107 ? 0.260 -29.818 -4.143 1.00 42.25 107 TRP A N 1
ATOM 900 C CA . TRP A 1 107 ? -0.157 -29.298 -2.853 1.00 42.25 107 TRP A CA 1
ATOM 901 C C . TRP A 1 107 ? -1.233 -30.219 -2.267 1.00 42.25 107 TRP A C 1
ATOM 903 O O . TRP A 1 107 ? -2.276 -30.444 -2.888 1.00 42.25 107 TRP A O 1
ATOM 913 N N . LYS A 1 108 ? -0.974 -30.779 -1.080 1.00 36.50 108 LYS A N 1
ATOM 914 C CA . LYS A 1 108 ? -1.984 -31.489 -0.291 1.00 36.50 108 LYS A CA 1
ATOM 915 C C . LYS A 1 108 ? -2.490 -30.556 0.812 1.00 36.50 108 LYS A C 1
ATOM 917 O O . LYS A 1 108 ? -1.676 -30.116 1.628 1.00 36.50 108 LYS A O 1
ATOM 922 N N . PRO A 1 109 ? -3.805 -30.278 0.892 1.00 36.56 109 PRO A N 1
ATOM 923 C CA . PRO A 1 109 ? -4.354 -29.550 2.026 1.00 36.56 109 PRO A CA 1
ATOM 924 C C . PRO A 1 109 ? -4.023 -30.337 3.301 1.00 36.56 109 PRO A C 1
ATOM 926 O O . PRO A 1 109 ? -4.331 -31.523 3.387 1.00 36.56 109 PRO A O 1
ATOM 929 N N . ASN A 1 110 ? -3.376 -29.679 4.266 1.00 39.78 110 ASN A N 1
ATOM 930 C CA . ASN A 1 110 ? -2.983 -30.194 5.592 1.00 39.78 110 ASN A CA 1
ATOM 931 C C . ASN A 1 110 ? -1.635 -30.931 5.714 1.00 39.78 110 ASN A C 1
ATOM 933 O O . ASN A 1 110 ? -1.388 -31.564 6.740 1.00 39.78 110 ASN A O 1
ATOM 937 N N . LYS A 1 111 ? -0.716 -30.793 4.752 1.00 39.81 111 LYS A N 1
ATOM 938 C CA . LYS A 1 111 ? 0.703 -31.126 4.968 1.00 39.81 111 LYS A CA 1
ATOM 939 C C . LYS A 1 111 ? 1.576 -29.967 4.487 1.00 39.81 111 LYS A C 1
ATOM 941 O O . LYS A 1 111 ? 1.716 -29.755 3.288 1.00 39.81 111 LYS A O 1
ATOM 946 N N . LEU A 1 112 ? 2.155 -29.209 5.420 1.00 38.38 112 LEU A N 1
ATOM 947 C CA . LEU A 1 112 ? 3.277 -28.303 5.140 1.00 38.38 112 LEU A CA 1
ATOM 948 C C . LEU A 1 112 ? 4.528 -29.161 4.885 1.00 38.38 112 LEU A C 1
ATOM 950 O O . LEU A 1 112 ? 5.454 -29.198 5.686 1.00 38.38 112 LEU A O 1
ATOM 954 N N . GLU A 1 113 ? 4.537 -29.911 3.785 1.00 37.50 113 GLU A N 1
ATOM 955 C CA . GLU A 1 113 ? 5.771 -30.485 3.255 1.00 37.50 113 GLU A CA 1
ATOM 956 C C . GLU A 1 113 ? 6.391 -29.427 2.346 1.00 37.50 113 GLU A C 1
ATOM 958 O O . GLU A 1 113 ? 6.044 -29.287 1.174 1.00 37.50 113 GLU A O 1
ATOM 963 N N . VAL A 1 114 ? 7.268 -28.614 2.934 1.00 39.09 114 VAL A N 1
ATOM 964 C CA . VAL A 1 114 ? 8.156 -27.735 2.176 1.00 39.09 114 VAL A CA 1
ATOM 965 C C . VAL A 1 114 ? 9.088 -28.644 1.383 1.00 39.09 114 VAL A C 1
ATOM 967 O O . VAL A 1 114 ? 9.981 -29.269 1.948 1.00 39.09 114 VAL A O 1
ATOM 970 N N . TRP A 1 115 ? 8.863 -28.752 0.075 1.00 33.72 115 TRP A N 1
ATOM 971 C CA . TRP A 1 115 ? 9.802 -29.424 -0.813 1.00 33.72 115 TRP A CA 1
ATOM 972 C C . TRP A 1 115 ? 10.998 -28.487 -1.002 1.00 33.72 115 TRP A C 1
ATOM 974 O O . TRP A 1 115 ? 10.929 -27.532 -1.775 1.00 33.72 115 TRP A O 1
ATOM 984 N N . ILE A 1 116 ? 12.060 -28.704 -0.227 1.00 36.94 116 ILE A N 1
ATOM 985 C CA . ILE A 1 116 ? 13.365 -28.084 -0.466 1.00 36.94 116 ILE A CA 1
ATOM 986 C C . ILE A 1 116 ? 14.014 -28.929 -1.566 1.00 36.94 116 ILE A C 1
ATOM 988 O O . ILE A 1 116 ? 14.299 -30.098 -1.312 1.00 36.94 116 ILE A O 1
ATOM 992 N N . PRO A 1 117 ? 14.231 -28.411 -2.788 1.00 35.53 117 PRO A N 1
ATOM 993 C CA . PRO A 1 117 ? 15.019 -29.141 -3.767 1.00 35.53 117 PRO A CA 1
ATOM 994 C C . PRO A 1 117 ? 16.436 -29.273 -3.205 1.00 35.53 117 PRO A C 1
ATOM 996 O O . PRO A 1 117 ? 17.061 -28.257 -2.899 1.00 35.53 117 PRO A O 1
ATOM 999 N N . GLU A 1 118 ? 16.961 -30.493 -3.095 1.00 36.81 118 GLU A N 1
ATOM 1000 C CA . GLU A 1 118 ? 18.371 -30.769 -2.767 1.00 36.81 118 GLU A CA 1
ATOM 1001 C C . GLU A 1 118 ? 19.323 -30.370 -3.914 1.00 36.81 118 GLU A C 1
ATOM 1003 O O . GLU A 1 118 ? 20.268 -31.074 -4.253 1.00 36.81 118 GLU A O 1
ATOM 1008 N N . TYR A 1 119 ? 19.103 -29.208 -4.522 1.00 42.38 119 TYR A N 1
ATOM 1009 C CA . TYR A 1 119 ? 20.067 -28.577 -5.408 1.00 42.38 119 TYR A CA 1
ATOM 1010 C C . TYR A 1 119 ? 20.703 -27.411 -4.664 1.00 42.38 119 TYR A C 1
ATOM 1012 O O . TYR A 1 119 ? 20.305 -26.257 -4.793 1.00 42.38 119 TYR A O 1
ATOM 1020 N N . SER A 1 120 ? 21.687 -27.783 -3.842 1.00 35.25 120 SER A N 1
ATOM 1021 C CA . SER A 1 120 ? 22.939 -27.053 -3.632 1.00 35.25 120 SER A CA 1
ATOM 1022 C C . SER A 1 120 ? 22.837 -25.522 -3.645 1.00 35.25 120 SER A C 1
ATOM 1024 O O . SER A 1 120 ? 22.936 -24.884 -4.692 1.00 35.25 120 SER A O 1
ATOM 1026 N N . LEU A 1 121 ? 22.772 -24.931 -2.452 1.00 35.78 121 LEU A N 1
ATOM 1027 C CA . LEU A 1 121 ? 23.371 -23.624 -2.202 1.00 35.78 121 LEU A CA 1
ATOM 1028 C C . LEU A 1 121 ? 24.896 -23.814 -2.126 1.00 35.78 121 LEU A C 1
ATOM 1030 O O . LEU A 1 121 ? 25.362 -24.388 -1.143 1.00 35.78 121 LEU A O 1
ATOM 1034 N N . PRO A 1 122 ? 25.713 -23.283 -3.048 1.00 37.19 122 PRO A N 1
ATOM 1035 C CA . PRO A 1 122 ? 27.015 -22.796 -2.666 1.00 37.19 122 PRO A CA 1
ATOM 1036 C C . PRO A 1 122 ? 26.877 -21.284 -2.542 1.00 37.19 122 PRO A C 1
ATOM 1038 O O . PRO A 1 122 ? 26.629 -20.598 -3.525 1.00 37.19 122 PRO A O 1
ATOM 1041 N N . HIS A 1 123 ? 27.015 -20.785 -1.320 1.00 32.59 123 HIS A N 1
ATOM 1042 C CA . HIS A 1 123 ? 27.749 -19.565 -0.957 1.00 32.59 123 HIS A CA 1
ATOM 1043 C C . HIS A 1 123 ? 27.311 -19.151 0.450 1.00 32.59 123 HIS A C 1
ATOM 1045 O O . HIS A 1 123 ? 26.661 -18.128 0.668 1.00 32.59 123 HIS A O 1
ATOM 1051 N N . THR A 1 124 ? 27.722 -19.949 1.435 1.00 36.56 124 THR A N 1
ATOM 1052 C CA . THR A 1 124 ? 28.151 -19.370 2.704 1.00 36.56 124 THR A CA 1
ATOM 1053 C C . THR A 1 124 ? 29.351 -18.486 2.382 1.00 36.56 124 THR A C 1
ATOM 1055 O O . THR A 1 124 ? 30.431 -18.966 2.046 1.00 36.56 124 THR A O 1
ATOM 1058 N N . ARG A 1 125 ? 29.133 -17.172 2.397 1.00 35.34 125 ARG A N 1
ATOM 1059 C CA . ARG A 1 125 ? 30.218 -16.203 2.496 1.00 35.34 125 ARG A CA 1
ATOM 1060 C C . ARG A 1 125 ? 30.827 -16.433 3.881 1.00 35.34 125 ARG A C 1
ATOM 1062 O O . ARG A 1 125 ? 30.183 -16.107 4.875 1.00 35.34 125 ARG A O 1
ATOM 1069 N N . ASN A 1 126 ? 31.989 -17.079 3.933 1.00 31.03 126 ASN A N 1
ATOM 1070 C CA . ASN A 1 126 ? 32.809 -17.080 5.136 1.00 31.03 126 ASN A CA 1
ATOM 1071 C C . ASN A 1 126 ? 33.146 -15.622 5.444 1.00 31.03 126 ASN A C 1
ATOM 1073 O O . ASN A 1 126 ? 33.578 -14.874 4.566 1.00 31.03 126 ASN A O 1
ATOM 1077 N N . VAL A 1 127 ? 32.830 -15.223 6.668 1.00 38.88 127 VAL A N 1
ATOM 1078 C CA . VAL A 1 127 ? 33.375 -14.027 7.287 1.00 38.88 127 VAL A CA 1
ATOM 1079 C C . VAL A 1 127 ? 34.671 -14.503 7.929 1.00 38.88 127 VAL A C 1
ATOM 1081 O O . VAL A 1 127 ? 34.610 -15.230 8.919 1.00 38.88 127 VAL A O 1
ATOM 1084 N N . ASP A 1 128 ? 35.789 -14.157 7.301 1.00 35.47 128 ASP A N 1
ATOM 1085 C CA . ASP A 1 128 ? 37.071 -13.997 7.988 1.00 35.47 128 ASP A CA 1
ATOM 1086 C C . ASP A 1 128 ? 37.187 -12.531 8.434 1.00 35.47 128 ASP A C 1
ATOM 1088 O O . ASP A 1 128 ? 36.744 -11.647 7.654 1.00 35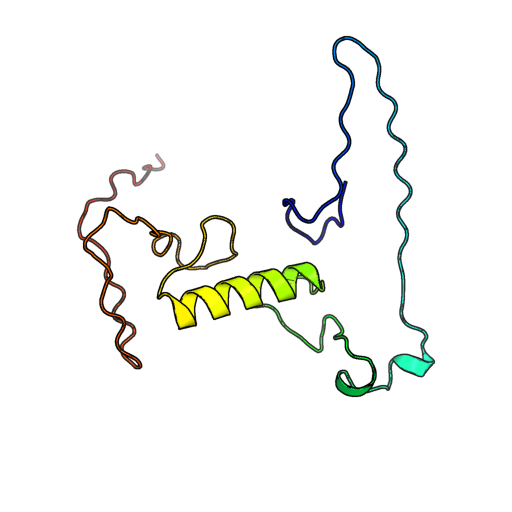.47 128 ASP A O 1
#

pLDDT: mean 75.0, std 22.77, range [31.03, 96.75]

Secondary structure (DSSP, 8-state):
---TTS---TTS------TTS--------------GGGTTS-HHHHTS--TTT---SS-SS--HHHHHHHHHHHHHHHHHS---TTS--S-TT-----TT------PPTT------------------

InterPro domains:
  IPR001873 Epithelial sodium channel [PF00858] (1-91)
  IPR001873 Epithelial sodium channel [PTHR11690] (1-89)

Foldseek 3Di:
DDDPQDDDDPPDDDDDDDPPDDDDDDDDDDDDDDDPVCPPPDCVVVVHDDLVRDDDDQGNGDDPRSVVLSVQQVVCCVPQVAGDPPGRDPDPPRHDDDPPDPDPPPDDPPDPPPPDPPPDDPDPPDDD

Sequence (128 aa):
VHNPSEVPGDSHSVSYLDLDRINFVQVRPKVYTVDERLKKWKPKERGCYYQRERRLSHFKIYTQRNCDLECEANATLKKCGCVSKHHPSEYRHLFYFNERSLFVPKWKPNKLEVWIPEYSLPHTRNVD

Radius of gyration: 20.94 Å; chains: 1; bounding box: 56×52×39 Å

Organism: NCBI:txid642074